Protein AF-A0A0J6Y595-F1 (afdb_monomer_lite)

Structure (mmCIF, N/CA/C/O backbone):
data_AF-A0A0J6Y595-F1
#
_entry.id   AF-A0A0J6Y595-F1
#
loop_
_atom_site.group_PDB
_atom_site.id
_atom_site.type_symbol
_atom_site.label_atom_id
_atom_site.label_alt_id
_atom_site.label_comp_id
_atom_site.label_asym_id
_atom_site.label_entity_id
_atom_site.label_seq_id
_atom_site.pdbx_PDB_ins_code
_atom_site.Cartn_x
_atom_site.Cartn_y
_atom_site.Cartn_z
_atom_site.occupancy
_atom_site.B_iso_or_equiv
_atom_site.auth_seq_id
_atom_site.auth_comp_id
_atom_site.auth_asym_id
_atom_site.auth_atom_id
_atom_site.pdbx_PDB_model_num
ATOM 1 N N . MET A 1 1 ? -7.717 -3.027 -15.921 1.00 58.16 1 MET A N 1
ATOM 2 C CA . MET A 1 1 ? -6.705 -2.082 -15.414 1.00 58.16 1 MET A CA 1
ATOM 3 C C . MET A 1 1 ? -5.361 -2.738 -15.641 1.00 58.16 1 MET A C 1
ATOM 5 O O . MET A 1 1 ? -5.296 -3.960 -15.534 1.00 58.16 1 MET A O 1
ATOM 9 N N . SER A 1 2 ? -4.340 -1.987 -16.041 1.00 68.56 2 SER A N 1
ATOM 10 C CA . SER A 1 2 ? -2.976 -2.521 -15.999 1.00 68.56 2 SER A CA 1
ATOM 11 C C . SER A 1 2 ? -2.588 -2.739 -14.532 1.00 68.56 2 SER A C 1
ATOM 13 O O . SER A 1 2 ? -3.082 -2.040 -13.647 1.00 68.56 2 SER A O 1
ATOM 15 N N . GLY A 1 3 ? -1.721 -3.707 -14.235 1.00 70.31 3 GLY A N 1
ATOM 16 C CA . GLY A 1 3 ? -1.362 -3.990 -12.838 1.00 70.31 3 GLY A CA 1
ATOM 17 C C . GLY A 1 3 ? -0.652 -2.818 -12.142 1.00 70.31 3 GLY A C 1
ATOM 18 O O . GLY A 1 3 ? -0.732 -2.656 -10.927 1.00 70.31 3 GLY A O 1
ATOM 19 N N . ILE A 1 4 ? -0.015 -1.938 -12.920 1.00 81.19 4 ILE A N 1
ATOM 20 C CA . ILE A 1 4 ? 0.592 -0.700 -12.416 1.00 81.19 4 ILE A CA 1
ATOM 21 C C . ILE A 1 4 ? -0.476 0.323 -12.016 1.00 81.19 4 ILE A C 1
ATOM 23 O O . ILE A 1 4 ? -0.344 0.955 -10.972 1.00 81.19 4 ILE A O 1
ATOM 27 N N . GLU A 1 5 ? -1.561 0.461 -12.782 1.00 84.62 5 GLU A N 1
ATOM 28 C CA . GLU A 1 5 ? -2.687 1.321 -12.391 1.00 84.62 5 GLU A CA 1
ATOM 29 C C . GLU A 1 5 ? -3.255 0.914 -11.028 1.00 84.62 5 GLU A C 1
ATOM 31 O O . GLU A 1 5 ? -3.514 1.776 -10.186 1.00 84.62 5 GLU A O 1
ATOM 36 N N . VAL A 1 6 ? -3.393 -0.395 -10.790 1.00 88.00 6 VAL A N 1
ATOM 37 C CA . VAL A 1 6 ? -3.891 -0.934 -9.516 1.00 88.00 6 VAL A CA 1
ATOM 38 C C . VAL A 1 6 ? -2.943 -0.593 -8.366 1.00 88.00 6 VAL A C 1
ATOM 40 O O . VAL A 1 6 ? -3.410 -0.151 -7.318 1.00 88.00 6 VAL A O 1
ATOM 43 N N . ALA A 1 7 ? -1.623 -0.677 -8.565 1.00 89.19 7 ALA A N 1
ATOM 44 C CA . ALA A 1 7 ? -0.647 -0.278 -7.546 1.00 89.19 7 ALA A CA 1
ATOM 45 C C . ALA A 1 7 ? -0.829 1.187 -7.112 1.00 89.19 7 ALA A C 1
ATOM 47 O O . ALA A 1 7 ? -0.837 1.499 -5.919 1.00 89.19 7 ALA A O 1
ATOM 48 N N . GLY A 1 8 ? -1.068 2.081 -8.076 1.00 89.75 8 GLY A N 1
ATOM 49 C CA . GLY A 1 8 ? -1.401 3.475 -7.800 1.00 89.75 8 GLY A CA 1
ATOM 50 C C . GLY A 1 8 ? -2.699 3.636 -6.995 1.00 89.75 8 GLY A C 1
ATOM 51 O O . GLY A 1 8 ? -2.750 4.429 -6.056 1.00 89.75 8 GLY A O 1
ATOM 52 N N . LEU A 1 9 ? -3.744 2.865 -7.307 1.00 90.19 9 LEU A N 1
ATOM 53 C CA . LEU A 1 9 ? -5.005 2.891 -6.553 1.00 90.19 9 LEU A CA 1
ATOM 54 C C . LEU A 1 9 ? -4.832 2.401 -5.109 1.00 90.19 9 LEU A C 1
ATOM 56 O O . LEU A 1 9 ? -5.338 3.039 -4.183 1.00 90.19 9 LEU A O 1
ATOM 60 N N . VAL A 1 10 ? -4.092 1.308 -4.911 1.00 92.12 10 VAL A N 1
ATOM 61 C CA . VAL A 1 10 ? -3.773 0.743 -3.590 1.00 92.12 10 VAL A CA 1
ATOM 62 C C . VAL A 1 10 ? -3.026 1.775 -2.740 1.00 92.12 10 VAL A C 1
ATOM 64 O O . VAL A 1 10 ? -3.459 2.080 -1.626 1.00 92.12 10 VAL A O 1
ATOM 67 N N . LEU A 1 11 ? -1.973 2.392 -3.290 1.00 92.75 11 LEU A N 1
ATOM 68 C CA . LEU A 1 11 ? -1.207 3.452 -2.622 1.00 92.75 11 LEU A CA 1
ATOM 69 C C . LEU A 1 11 ? -2.085 4.646 -2.218 1.00 92.75 11 LEU A C 1
ATOM 71 O O . LEU A 1 11 ? -1.918 5.189 -1.130 1.00 92.75 11 LEU A O 1
ATOM 75 N N . GLY A 1 12 ? -3.037 5.050 -3.061 1.00 90.00 12 GLY A N 1
ATOM 76 C CA . GLY A 1 12 ? -3.952 6.151 -2.745 1.00 90.00 12 GLY A CA 1
ATOM 77 C C . GLY A 1 12 ? -5.018 5.787 -1.706 1.00 90.00 12 GLY A C 1
ATOM 78 O O . GLY A 1 12 ? -5.448 6.636 -0.924 1.00 90.00 12 GLY A O 1
ATOM 79 N N . ALA A 1 13 ? -5.457 4.529 -1.671 1.00 91.50 13 ALA A N 1
ATOM 80 C CA . ALA A 1 13 ? -6.564 4.097 -0.826 1.00 91.50 13 ALA A CA 1
ATOM 81 C C . ALA A 1 13 ? -6.162 3.834 0.634 1.00 91.50 13 ALA A C 1
ATOM 83 O O . ALA A 1 13 ? -6.953 4.132 1.536 1.00 91.50 13 ALA A O 1
ATOM 84 N N . ILE A 1 14 ? -4.962 3.301 0.894 1.00 91.56 14 ILE A N 1
ATOM 85 C CA . ILE A 1 14 ? -4.547 2.951 2.263 1.00 91.56 14 ILE A CA 1
ATOM 86 C C . ILE A 1 14 ? -4.498 4.176 3.203 1.00 91.56 14 ILE A C 1
ATOM 88 O O . ILE A 1 14 ? -5.089 4.092 4.281 1.00 91.56 14 ILE A O 1
ATOM 92 N N . PRO A 1 15 ? -3.917 5.339 2.838 1.00 91.00 15 PRO A N 1
ATOM 93 C CA . PRO A 1 15 ? -3.905 6.522 3.709 1.00 91.00 15 PRO A CA 1
ATOM 94 C C . PRO A 1 15 ? -5.306 7.017 4.108 1.00 91.00 15 PRO A C 1
ATOM 96 O O . PRO A 1 15 ? -5.521 7.493 5.229 1.00 91.00 15 PRO A O 1
ATOM 99 N N . ILE A 1 16 ? -6.287 6.862 3.212 1.00 91.19 16 ILE A N 1
ATOM 100 C CA . ILE A 1 16 ? -7.694 7.185 3.482 1.00 91.19 16 ILE A CA 1
ATOM 101 C C . ILE A 1 16 ? -8.260 6.220 4.530 1.00 91.19 16 ILE A C 1
ATOM 103 O O . ILE A 1 16 ? -8.922 6.650 5.476 1.00 91.19 16 ILE A O 1
ATOM 107 N N . LEU A 1 17 ? -7.978 4.920 4.394 1.00 90.31 17 LEU A N 1
ATOM 108 C CA . LEU A 1 17 ? -8.387 3.903 5.365 1.00 90.31 17 LEU A CA 1
ATOM 109 C C . LEU A 1 17 ? -7.739 4.111 6.737 1.00 90.31 17 LEU A C 1
ATOM 111 O O . LEU A 1 17 ? -8.431 4.007 7.749 1.00 90.31 17 LEU A O 1
ATOM 115 N N . VAL A 1 18 ? -6.449 4.457 6.775 1.00 90.88 18 VAL A N 1
ATOM 116 C CA . VAL A 1 18 ? -5.723 4.829 8.001 1.00 90.88 18 VAL A CA 1
ATOM 117 C C . VAL A 1 18 ? -6.439 5.988 8.694 1.00 90.88 18 VAL A C 1
ATOM 119 O O . VAL A 1 18 ? -6.832 5.862 9.854 1.00 90.88 18 VAL A O 1
ATOM 122 N N . SER A 1 19 ? -6.722 7.068 7.962 1.00 90.19 19 SER A N 1
ATOM 123 C CA . SER A 1 19 ? -7.423 8.244 8.498 1.00 90.19 19 SER A CA 1
ATOM 124 C C . SER A 1 19 ? -8.829 7.905 9.017 1.00 90.19 19 SER A C 1
ATOM 126 O O . SER A 1 19 ? -9.233 8.358 10.092 1.00 90.19 19 SER A O 1
ATOM 128 N N . ALA A 1 20 ? -9.577 7.070 8.289 1.00 88.69 20 ALA A N 1
ATOM 129 C CA . ALA A 1 20 ? -10.904 6.619 8.702 1.00 88.69 20 ALA A CA 1
ATOM 130 C C . ALA A 1 20 ? -10.852 5.766 9.981 1.00 88.69 20 ALA A C 1
ATOM 132 O O . ALA A 1 20 ? -11.662 5.956 10.893 1.00 88.69 20 ALA A O 1
ATOM 133 N N . LEU A 1 21 ? -9.884 4.852 10.079 1.00 89.38 21 LEU A N 1
ATOM 134 C CA . LEU A 1 21 ? -9.706 3.992 11.245 1.00 89.38 21 LEU A CA 1
ATOM 135 C C . LEU A 1 21 ? -9.244 4.786 12.476 1.00 89.38 21 LEU A C 1
ATOM 137 O O . LEU A 1 21 ? -9.723 4.535 13.582 1.00 89.38 21 LEU A O 1
ATOM 141 N N . GLU A 1 22 ? -8.380 5.788 12.307 1.00 90.19 22 GLU A N 1
ATOM 142 C CA . GLU A 1 22 ? -8.010 6.712 13.385 1.00 90.19 22 GLU A CA 1
ATOM 143 C C . GLU A 1 22 ? -9.218 7.476 13.932 1.00 90.19 22 GLU A C 1
ATOM 145 O O . GLU A 1 22 ? -9.401 7.563 15.152 1.00 90.19 22 GLU A O 1
ATOM 150 N N . ALA A 1 23 ? -10.058 8.013 13.042 1.00 87.62 23 ALA A N 1
ATOM 151 C CA . ALA A 1 23 ? -11.295 8.684 13.425 1.00 87.62 23 ALA A CA 1
ATOM 152 C C . ALA A 1 23 ? -12.240 7.725 14.166 1.00 87.62 23 ALA A C 1
ATOM 154 O O . ALA A 1 23 ? -12.804 8.083 15.204 1.00 87.62 23 ALA A O 1
ATOM 155 N N . PHE A 1 24 ? -12.345 6.478 13.700 1.00 85.00 24 PHE A N 1
ATOM 156 C CA . PHE A 1 24 ? -13.137 5.441 14.355 1.00 85.00 24 PHE A CA 1
ATOM 157 C C . PHE A 1 24 ? -12.622 5.109 15.763 1.00 85.00 24 PHE A C 1
ATOM 159 O O . PHE A 1 24 ? -13.407 5.064 16.708 1.00 85.00 24 PHE A O 1
ATOM 166 N N . ILE A 1 25 ? -11.307 4.951 15.951 1.00 86.19 25 ILE A N 1
ATOM 167 C CA . ILE A 1 25 ? -10.691 4.702 17.268 1.00 86.19 25 ILE A CA 1
ATOM 168 C C . ILE A 1 25 ? -10.959 5.861 18.235 1.00 86.19 25 ILE A C 1
ATOM 170 O O . ILE A 1 25 ? -11.262 5.630 19.412 1.00 86.19 25 ILE A O 1
ATOM 174 N N . LYS A 1 26 ? -10.858 7.106 17.751 1.00 85.38 26 LYS A N 1
ATOM 175 C CA . LYS A 1 26 ? -11.191 8.308 18.532 1.00 85.38 26 LYS A CA 1
ATOM 176 C C . LYS A 1 26 ? -12.666 8.285 18.948 1.00 85.38 26 LYS A C 1
ATOM 178 O O . LYS A 1 26 ? -12.954 8.475 20.127 1.00 85.38 26 LYS A O 1
ATOM 183 N N . GLY A 1 27 ? -13.579 7.948 18.037 1.00 82.69 27 GLY A N 1
ATOM 184 C CA . GLY A 1 27 ? -15.008 7.803 18.331 1.00 82.69 27 GLY A CA 1
ATOM 185 C C . GLY A 1 27 ? -15.318 6.684 19.331 1.00 82.69 27 GLY A C 1
ATOM 186 O O . GLY A 1 27 ? -16.017 6.906 20.310 1.00 82.69 27 GLY A O 1
ATOM 187 N N . VAL A 1 28 ? -14.731 5.496 19.162 1.00 79.62 28 VAL A N 1
ATOM 188 C CA . VAL A 1 28 ? -14.896 4.351 20.081 1.00 79.62 28 VAL A CA 1
ATOM 189 C C . VAL A 1 28 ? -14.455 4.689 21.505 1.00 79.62 28 VAL A C 1
ATOM 191 O O . VAL A 1 28 ? -15.012 4.157 22.466 1.00 79.62 28 VAL A O 1
ATOM 194 N N . SER A 1 29 ? -13.494 5.603 21.665 1.00 66.94 29 SER A N 1
ATOM 195 C CA . SER A 1 29 ? -13.001 5.992 22.984 1.00 66.94 29 SER A CA 1
ATOM 196 C C . SER A 1 29 ? -14.032 6.696 23.875 1.00 66.94 29 SER A C 1
ATOM 198 O O . SER A 1 29 ? -13.847 6.730 25.091 1.00 66.94 29 SER A O 1
ATOM 200 N N . THR A 1 30 ? -15.139 7.181 23.304 1.00 75.38 30 THR A N 1
ATOM 201 C CA . THR A 1 30 ? -16.252 7.782 24.055 1.00 75.38 30 THR A CA 1
ATOM 202 C C . THR A 1 30 ? -17.292 6.749 24.508 1.00 75.38 30 THR A C 1
ATOM 204 O O . THR A 1 30 ? -18.072 7.017 25.421 1.00 75.38 30 THR A O 1
ATOM 207 N N . ILE A 1 31 ? -17.288 5.534 23.939 1.00 79.00 31 ILE A N 1
ATOM 208 C CA . ILE A 1 31 ? -18.288 4.491 24.206 1.00 79.00 31 ILE A CA 1
ATOM 209 C C . ILE A 1 31 ? -17.665 3.367 25.040 1.00 79.00 31 ILE A C 1
ATOM 211 O O . ILE A 1 31 ? -16.990 2.469 24.533 1.00 79.00 31 ILE A O 1
ATOM 215 N N . LYS A 1 32 ? -17.965 3.353 26.345 1.00 72.62 32 LYS A N 1
ATOM 216 C CA . LYS A 1 32 ? -17.384 2.425 27.341 1.00 72.62 32 LYS A CA 1
ATOM 217 C C . LYS A 1 32 ? -17.479 0.937 26.956 1.00 72.62 32 LYS A C 1
ATOM 219 O O . LYS A 1 32 ? -16.563 0.177 27.246 1.00 72.62 32 LYS A O 1
ATOM 224 N N . LYS A 1 33 ? -18.548 0.520 26.262 1.00 73.19 33 LYS A N 1
ATOM 225 C CA . LYS A 1 33 ? -18.745 -0.869 25.789 1.00 73.19 33 LYS A CA 1
ATOM 226 C C . LYS A 1 33 ? -17.802 -1.272 24.646 1.00 73.19 33 LYS A C 1
ATOM 228 O O . LYS A 1 33 ? -17.495 -2.452 24.505 1.00 73.19 33 LYS A O 1
ATOM 233 N N . LEU A 1 34 ? -17.349 -0.312 23.840 1.00 73.62 34 LEU A N 1
ATOM 234 C CA . LEU A 1 34 ? -16.485 -0.552 22.680 1.00 73.62 34 LEU A CA 1
ATOM 235 C C . LEU A 1 34 ? -14.994 -0.401 23.012 1.00 73.62 34 LEU A C 1
ATOM 237 O O . LEU A 1 34 ? -14.152 -0.889 22.263 1.00 73.62 34 LEU A O 1
ATOM 241 N N . MET A 1 35 ? -14.664 0.179 24.170 1.00 76.62 35 MET A N 1
ATOM 242 C CA . MET A 1 35 ? -13.289 0.318 24.668 1.00 76.62 35 MET A CA 1
ATOM 243 C C . MET A 1 35 ? -12.513 -1.001 24.717 1.00 76.62 35 MET A C 1
ATOM 245 O O . MET A 1 35 ? -11.296 -0.984 24.551 1.00 76.62 35 MET A O 1
ATOM 249 N N . ARG A 1 36 ? -13.206 -2.136 24.887 1.00 81.50 36 ARG A N 1
ATOM 250 C CA . ARG A 1 36 ? -12.586 -3.468 24.867 1.00 81.50 36 ARG A CA 1
ATOM 251 C C . ARG A 1 36 ? -11.907 -3.816 23.539 1.00 81.50 36 ARG A C 1
ATOM 253 O O . ARG A 1 36 ? -11.005 -4.628 23.563 1.00 81.50 36 ARG A O 1
ATOM 260 N N . TYR A 1 37 ? -12.324 -3.197 22.430 1.00 82.62 37 TYR A N 1
ATOM 261 C CA . TYR A 1 37 ? -11.766 -3.417 21.087 1.00 82.62 37 TYR A CA 1
ATOM 262 C C . TYR A 1 37 ? -10.704 -2.381 20.694 1.00 82.62 37 TYR A C 1
ATOM 264 O O . TYR A 1 37 ? -10.173 -2.396 19.584 1.00 82.62 37 TYR A O 1
ATOM 272 N N . LYS A 1 38 ? -10.424 -1.407 21.570 1.00 85.06 38 LYS A N 1
ATOM 273 C CA . LYS A 1 38 ? -9.525 -0.288 21.262 1.00 85.06 38 LYS A CA 1
ATOM 274 C C . LYS A 1 38 ? -8.108 -0.771 20.957 1.00 85.06 38 LYS A C 1
ATOM 276 O O . LYS A 1 38 ? -7.430 -0.166 20.129 1.00 85.06 38 LYS A O 1
ATOM 281 N N . THR A 1 39 ? -7.657 -1.824 21.631 1.00 88.94 39 THR A N 1
ATOM 282 C CA . THR A 1 39 ? -6.320 -2.394 21.437 1.00 88.94 39 THR A CA 1
ATOM 283 C C . THR A 1 39 ? -6.210 -3.053 20.067 1.00 88.94 39 THR A C 1
ATOM 285 O O . THR A 1 39 ? -5.271 -2.779 19.329 1.00 88.94 39 THR A O 1
ATOM 288 N N . GLU A 1 40 ? -7.205 -3.842 19.684 1.00 89.81 40 GLU A N 1
ATOM 289 C CA . GLU A 1 40 ? -7.290 -4.553 18.412 1.00 89.81 40 GLU A CA 1
ATOM 290 C C . GLU A 1 40 ? -7.369 -3.568 17.246 1.00 89.81 40 GLU A C 1
ATOM 292 O O . GLU A 1 40 ? -6.641 -3.716 16.269 1.00 89.81 40 GLU A O 1
ATOM 297 N N . LEU A 1 41 ? -8.167 -2.504 17.373 1.00 89.00 41 LEU A N 1
ATOM 298 C CA . LEU A 1 41 ? -8.240 -1.449 16.359 1.00 89.00 41 LEU A CA 1
ATOM 299 C C . LEU A 1 41 ? -6.909 -0.701 16.213 1.00 89.00 41 LEU A C 1
ATOM 301 O O . LEU A 1 41 ? -6.492 -0.399 15.099 1.00 89.00 41 LEU A O 1
ATOM 305 N N . LYS A 1 42 ? -6.206 -0.432 17.320 1.00 91.38 42 LYS A N 1
ATOM 306 C CA . LYS A 1 42 ? -4.852 0.144 17.274 1.00 91.38 42 LYS A CA 1
ATOM 307 C C . LYS A 1 42 ? -3.834 -0.813 16.655 1.00 91.38 42 LYS A C 1
ATOM 309 O O . LYS A 1 42 ? -2.914 -0.358 15.983 1.00 91.38 42 LYS A O 1
ATOM 314 N N . ASN A 1 43 ? -3.963 -2.117 16.889 1.00 93.44 43 ASN A N 1
ATOM 315 C CA . ASN A 1 43 ? -3.117 -3.125 16.249 1.00 93.44 43 ASN A CA 1
ATOM 316 C C . ASN A 1 43 ? -3.359 -3.144 14.741 1.00 93.44 43 ASN A C 1
ATOM 318 O O . ASN A 1 43 ? -2.398 -3.102 13.981 1.00 93.44 43 ASN A O 1
ATOM 322 N N . LEU A 1 44 ? -4.626 -3.116 14.325 1.00 91.12 44 LEU A N 1
ATOM 323 C CA . LEU A 1 44 ? -5.018 -3.042 12.922 1.00 91.12 44 LEU A CA 1
ATOM 324 C C . LEU A 1 44 ? -4.494 -1.770 12.249 1.00 91.12 44 LEU A C 1
ATOM 326 O O . LEU A 1 44 ? -3.938 -1.847 11.161 1.00 91.12 44 LEU A O 1
ATOM 330 N N . LEU A 1 45 ? -4.611 -0.618 12.915 1.00 92.94 45 LEU A N 1
ATOM 331 C CA . LEU A 1 45 ? -4.070 0.649 12.422 1.00 92.94 45 LEU A CA 1
ATOM 332 C C . LEU A 1 45 ? -2.558 0.565 12.199 1.00 92.94 45 LEU A C 1
ATOM 334 O O . LEU A 1 45 ? -2.076 0.954 11.142 1.00 92.94 45 LEU A O 1
ATOM 338 N N . ARG A 1 46 ? -1.815 0.029 13.176 1.00 96.69 46 ARG A N 1
ATOM 339 C CA . ARG A 1 46 ? -0.362 -0.147 13.053 1.00 96.69 46 ARG A CA 1
ATOM 340 C C . ARG A 1 46 ? -0.000 -1.082 11.905 1.00 96.69 46 ARG A C 1
ATOM 342 O O . ARG A 1 46 ? 0.865 -0.732 11.118 1.00 96.69 46 ARG A O 1
ATOM 349 N N . ALA A 1 47 ? -0.685 -2.219 11.790 1.00 94.12 47 ALA A N 1
ATOM 350 C CA . ALA A 1 47 ? -0.461 -3.163 10.700 1.00 94.12 47 ALA A CA 1
ATOM 351 C C . ALA A 1 47 ? -0.709 -2.514 9.330 1.00 94.12 47 ALA A C 1
ATOM 353 O O . ALA A 1 47 ? 0.111 -2.659 8.434 1.00 94.12 47 ALA A O 1
ATOM 354 N N . LEU A 1 48 ? -1.789 -1.740 9.190 1.00 93.25 48 LEU A N 1
ATOM 355 C CA . LEU A 1 48 ? -2.126 -1.066 7.938 1.00 93.25 48 LEU A CA 1
ATOM 356 C C . LEU A 1 48 ? -1.102 0.016 7.549 1.00 93.25 48 LEU A C 1
ATOM 358 O O . LEU A 1 48 ? -0.767 0.138 6.375 1.00 93.25 48 LEU A O 1
ATOM 362 N N . ILE A 1 49 ? -0.589 0.777 8.523 1.00 95.88 49 ILE A N 1
ATOM 363 C CA . ILE A 1 49 ? 0.490 1.754 8.296 1.00 95.88 49 ILE A CA 1
ATOM 364 C C . ILE A 1 49 ? 1.774 1.037 7.861 1.00 95.88 49 ILE A C 1
ATOM 366 O O . ILE A 1 49 ? 2.387 1.430 6.876 1.00 95.88 49 ILE A O 1
ATOM 370 N N . THR A 1 50 ? 2.154 -0.041 8.551 1.00 96.75 50 THR A N 1
ATOM 371 C CA . THR A 1 50 ? 3.340 -0.829 8.187 1.00 96.75 50 THR A CA 1
ATOM 372 C C . THR A 1 50 ? 3.224 -1.414 6.782 1.00 96.75 50 THR A C 1
ATOM 374 O O . THR A 1 50 ? 4.178 -1.328 6.015 1.00 96.75 50 THR A O 1
ATOM 377 N N . GLU A 1 51 ? 2.061 -1.956 6.420 1.00 94.25 51 GLU A N 1
ATOM 378 C CA . GLU A 1 51 ? 1.829 -2.506 5.083 1.00 94.25 51 GLU A CA 1
ATOM 379 C C . GLU A 1 51 ? 1.924 -1.423 4.000 1.00 94.25 51 GLU A C 1
ATOM 381 O O . GLU A 1 51 ? 2.529 -1.638 2.952 1.00 94.25 51 GLU A O 1
ATOM 386 N N . TYR A 1 52 ? 1.392 -0.226 4.274 1.00 95.00 52 TYR A N 1
ATOM 387 C CA . TYR A 1 52 ? 1.543 0.923 3.384 1.00 95.00 52 T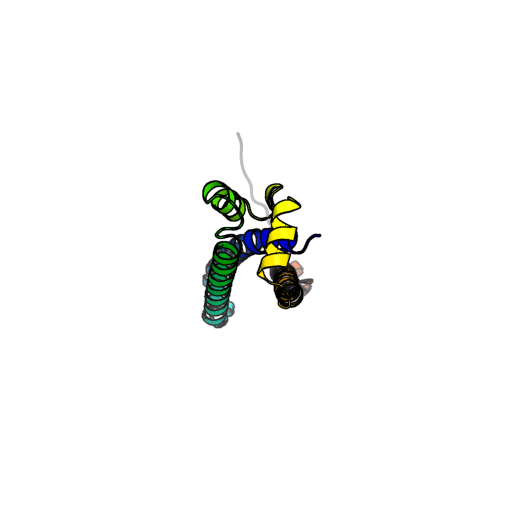YR A CA 1
ATOM 388 C C . TYR A 1 52 ? 3.008 1.304 3.171 1.00 95.00 52 TYR A C 1
ATOM 390 O O . TYR A 1 52 ? 3.421 1.495 2.028 1.00 95.00 52 TYR A O 1
ATOM 398 N N . ASP A 1 53 ? 3.797 1.392 4.244 1.00 96.44 53 ASP A N 1
ATOM 399 C CA . ASP A 1 53 ? 5.212 1.759 4.156 1.00 96.44 53 ASP A CA 1
ATOM 400 C C . ASP A 1 53 ? 6.009 0.712 3.366 1.00 96.44 53 ASP A C 1
ATOM 402 O O . ASP A 1 53 ? 6.789 1.065 2.480 1.00 96.44 53 ASP A O 1
ATOM 406 N N . ILE A 1 54 ? 5.771 -0.579 3.626 1.00 96.50 54 ILE A N 1
ATOM 407 C CA . ILE A 1 54 ? 6.392 -1.686 2.883 1.00 96.50 54 ILE A CA 1
ATOM 408 C C . ILE A 1 54 ? 6.041 -1.587 1.398 1.00 96.50 54 ILE A C 1
ATOM 410 O O . ILE A 1 54 ? 6.928 -1.639 0.542 1.00 96.50 54 ILE A O 1
ATOM 414 N N . PHE A 1 55 ? 4.760 -1.407 1.081 1.00 95.25 55 PHE A N 1
ATOM 415 C CA . PHE A 1 55 ? 4.304 -1.360 -0.299 1.00 95.25 55 PHE A CA 1
ATOM 416 C C . PHE A 1 55 ? 4.817 -0.127 -1.049 1.00 95.25 55 PHE A C 1
ATOM 418 O O . PHE A 1 55 ? 5.264 -0.232 -2.194 1.00 95.25 55 PHE A O 1
ATOM 425 N N . ARG A 1 56 ? 4.818 1.039 -0.396 1.00 95.00 56 ARG A N 1
ATOM 426 C CA . ARG A 1 56 ? 5.366 2.281 -0.948 1.00 95.00 56 ARG A CA 1
ATOM 427 C C . ARG A 1 56 ? 6.858 2.150 -1.236 1.00 95.00 56 ARG A C 1
ATOM 429 O O . ARG A 1 56 ? 7.283 2.518 -2.328 1.00 95.00 56 ARG A O 1
ATOM 436 N N . ASN A 1 57 ? 7.628 1.594 -0.302 1.00 95.56 57 ASN A N 1
ATOM 437 C CA . ASN A 1 57 ? 9.064 1.371 -0.483 1.00 95.56 57 ASN A CA 1
ATOM 438 C C . ASN A 1 57 ? 9.336 0.370 -1.614 1.00 95.56 57 ASN A C 1
ATOM 440 O O . ASN A 1 57 ? 10.201 0.616 -2.448 1.00 95.56 57 ASN A O 1
ATOM 444 N N . SER A 1 58 ? 8.550 -0.709 -1.699 1.00 94.44 58 SER A N 1
ATOM 445 C CA . SER A 1 58 ? 8.631 -1.666 -2.808 1.00 94.44 58 SER A CA 1
ATOM 446 C C . SER A 1 58 ? 8.373 -0.991 -4.158 1.00 94.44 58 SER A C 1
ATOM 448 O O . SER A 1 58 ? 9.111 -1.221 -5.115 1.00 94.44 58 SER A O 1
ATOM 450 N N . CYS A 1 59 ? 7.359 -0.126 -4.243 1.00 92.56 59 CYS A N 1
ATOM 451 C CA . CYS A 1 59 ? 7.080 0.643 -5.453 1.00 92.56 59 CYS A CA 1
ATOM 452 C C . CYS A 1 59 ? 8.243 1.586 -5.811 1.00 92.56 59 CYS A C 1
ATOM 454 O O . CYS A 1 59 ? 8.623 1.668 -6.977 1.00 92.56 59 CYS A O 1
ATOM 456 N N . GLU A 1 60 ? 8.820 2.281 -4.828 1.00 92.94 60 GLU A N 1
ATOM 457 C CA . GLU A 1 60 ? 9.963 3.182 -5.022 1.00 92.94 60 GLU A CA 1
ATOM 458 C C . GLU A 1 60 ? 11.195 2.433 -5.560 1.00 92.94 60 GLU A C 1
ATOM 460 O O . GLU A 1 60 ? 11.740 2.827 -6.592 1.00 92.94 60 GLU A O 1
ATOM 465 N N . GLU A 1 61 ? 11.554 1.298 -4.954 1.00 93.44 61 GLU A N 1
ATOM 466 C CA . GLU A 1 61 ? 12.675 0.440 -5.372 1.00 93.44 61 GLU A CA 1
ATOM 467 C C . GLU A 1 61 ? 12.475 -0.147 -6.782 1.00 93.44 61 GLU A C 1
ATOM 469 O O . GLU A 1 61 ? 13.398 -0.208 -7.602 1.00 93.44 61 GLU A O 1
ATOM 474 N N . LEU A 1 62 ? 11.249 -0.562 -7.112 1.00 91.69 62 LEU A N 1
ATOM 475 C CA . LEU A 1 62 ? 10.941 -1.106 -8.434 1.00 91.69 62 LEU A CA 1
ATOM 476 C C . LEU A 1 62 ? 10.997 -0.049 -9.534 1.00 91.69 62 LEU A C 1
ATOM 478 O O . LEU A 1 62 ? 11.392 -0.365 -10.659 1.00 91.69 62 LEU A O 1
ATOM 482 N N . LEU A 1 63 ? 10.610 1.187 -9.222 1.00 90.06 63 LEU A N 1
ATOM 483 C CA . LEU A 1 63 ? 10.640 2.308 -10.158 1.00 90.06 63 LEU A CA 1
ATOM 484 C C . LEU A 1 63 ? 12.038 2.927 -10.288 1.00 90.06 63 LEU A C 1
ATOM 486 O O . LEU A 1 63 ? 12.331 3.552 -11.315 1.00 90.06 63 LEU A O 1
ATOM 490 N N . GLU A 1 64 ? 12.910 2.741 -9.296 1.00 91.50 64 GLU A N 1
ATOM 491 C CA . GLU A 1 64 ? 14.275 3.260 -9.302 1.00 91.50 64 GLU A CA 1
ATOM 492 C C . GLU A 1 64 ? 15.059 2.774 -10.529 1.00 91.50 64 GLU A C 1
ATOM 494 O O . GLU A 1 64 ? 15.149 1.583 -10.827 1.00 91.50 64 GLU A O 1
ATOM 499 N N . GLY A 1 65 ? 15.619 3.711 -11.295 1.00 86.94 65 GLY A N 1
ATOM 500 C CA . GLY A 1 65 ? 16.335 3.419 -12.540 1.00 86.94 65 GLY A CA 1
ATOM 501 C C . GLY A 1 65 ? 15.438 3.094 -13.744 1.00 86.94 65 GLY A C 1
ATOM 502 O O . GLY A 1 65 ? 15.950 2.977 -14.856 1.00 86.94 65 GLY A O 1
ATOM 503 N N . LEU A 1 66 ? 14.112 2.992 -13.577 1.00 87.62 66 LEU A N 1
ATOM 504 C CA . LEU A 1 66 ? 13.169 2.868 -14.701 1.00 87.62 66 LEU A CA 1
ATOM 505 C C . LEU A 1 66 ? 12.722 4.236 -15.240 1.00 87.62 66 LEU A C 1
ATOM 507 O O . LEU A 1 66 ? 12.454 4.372 -16.444 1.00 87.62 66 LEU A O 1
ATOM 511 N N . ALA A 1 67 ? 12.678 5.246 -14.369 1.00 86.00 67 ALA A N 1
ATOM 512 C CA . ALA A 1 67 ? 12.324 6.627 -14.678 1.00 86.00 67 ALA A CA 1
ATOM 513 C C . ALA A 1 67 ? 13.217 7.625 -13.904 1.00 86.00 67 ALA A C 1
ATOM 515 O O . ALA A 1 67 ? 13.829 7.249 -12.904 1.00 86.00 67 ALA A O 1
ATOM 516 N N . PRO A 1 68 ? 13.305 8.899 -14.335 1.00 89.38 68 PRO A N 1
ATOM 517 C CA . PRO A 1 68 ? 13.994 9.939 -13.571 1.00 89.38 68 PRO A CA 1
ATOM 518 C C . PRO A 1 68 ? 13.390 10.120 -12.172 1.00 89.38 68 PRO A C 1
ATOM 520 O O . PRO A 1 68 ? 12.177 10.000 -12.007 1.00 89.38 68 PRO A O 1
ATOM 523 N N . ALA A 1 69 ? 14.204 10.501 -11.183 1.00 88.19 69 ALA A N 1
ATOM 524 C CA . ALA A 1 69 ? 13.756 10.679 -9.796 1.00 88.19 69 ALA A CA 1
ATOM 525 C C . ALA A 1 69 ? 12.557 11.639 -9.654 1.00 88.19 69 ALA A C 1
ATOM 527 O O . ALA A 1 69 ? 11.630 11.367 -8.896 1.00 88.19 69 ALA A O 1
ATOM 528 N N . SER A 1 70 ? 12.515 12.720 -10.442 1.00 88.56 70 SER A N 1
ATOM 529 C CA . SER A 1 70 ? 11.376 13.650 -10.479 1.00 88.56 70 SER A CA 1
ATOM 530 C C . SER A 1 70 ? 10.069 12.976 -10.904 1.00 88.56 70 SER A C 1
ATOM 532 O O . SER A 1 70 ? 8.997 13.312 -10.403 1.00 88.56 70 SER A O 1
ATOM 534 N N . ARG A 1 71 ? 10.152 11.991 -11.803 1.00 86.19 71 ARG A N 1
ATOM 535 C CA . ARG A 1 71 ? 9.000 11.237 -12.287 1.00 86.19 71 ARG A CA 1
ATOM 536 C C . ARG A 1 71 ? 8.531 10.195 -11.278 1.00 86.19 71 ARG A C 1
ATOM 538 O O . ARG A 1 71 ? 7.329 10.040 -11.090 1.00 86.19 71 ARG A O 1
ATOM 545 N N . ILE A 1 72 ? 9.466 9.520 -10.614 1.00 88.00 72 ILE A N 1
ATOM 546 C CA . ILE A 1 72 ? 9.157 8.595 -9.514 1.00 88.00 72 ILE A CA 1
ATOM 547 C C . ILE A 1 72 ? 8.455 9.358 -8.388 1.00 88.00 72 ILE A C 1
ATOM 549 O O . ILE A 1 72 ? 7.387 8.950 -7.938 1.00 88.00 72 ILE A O 1
ATOM 553 N N . ALA A 1 73 ? 8.983 10.525 -8.011 1.00 87.62 73 ALA A N 1
ATOM 554 C CA . ALA A 1 73 ? 8.348 11.395 -7.029 1.00 87.62 73 ALA A CA 1
ATOM 555 C C . ALA A 1 73 ? 6.917 11.779 -7.443 1.00 87.62 73 ALA A C 1
ATOM 557 O O . ALA A 1 73 ? 6.015 11.712 -6.615 1.00 87.62 73 ALA A O 1
ATOM 558 N N . GLN A 1 74 ? 6.679 12.108 -8.718 1.00 87.12 74 GLN A N 1
ATOM 559 C CA . GLN A 1 74 ? 5.336 12.409 -9.225 1.00 87.12 74 GLN A CA 1
ATOM 560 C C . GLN A 1 74 ? 4.370 11.217 -9.098 1.00 87.12 74 GLN A C 1
ATOM 562 O O . GLN A 1 74 ? 3.224 11.409 -8.692 1.00 87.12 74 GLN A O 1
ATOM 567 N N . LEU A 1 75 ? 4.819 9.998 -9.415 1.00 85.94 75 LEU A N 1
ATOM 568 C CA . LEU A 1 75 ? 4.015 8.776 -9.274 1.00 85.94 75 LEU A CA 1
ATOM 569 C C . LEU A 1 75 ? 3.620 8.532 -7.814 1.00 85.94 75 LEU A C 1
ATOM 571 O O . LEU A 1 75 ? 2.451 8.288 -7.525 1.00 85.94 75 LEU A O 1
ATOM 575 N N . LEU A 1 76 ? 4.580 8.652 -6.896 1.00 88.19 76 LEU A N 1
ATOM 576 C CA . LEU A 1 76 ? 4.356 8.432 -5.466 1.00 88.19 76 LEU A CA 1
ATOM 577 C C . LEU A 1 76 ? 3.545 9.563 -4.807 1.00 88.19 76 LEU A C 1
ATOM 579 O O . LEU A 1 76 ? 2.849 9.312 -3.827 1.00 88.19 76 LEU A O 1
ATOM 583 N N . GLN A 1 77 ? 3.617 10.796 -5.324 1.00 87.56 77 GLN A N 1
ATOM 584 C CA . GLN A 1 77 ? 2.820 11.938 -4.847 1.00 87.56 77 GLN A CA 1
ATOM 585 C C . GLN A 1 77 ? 1.381 11.926 -5.371 1.00 87.56 77 GLN A C 1
ATOM 587 O O . GLN A 1 77 ? 0.480 12.400 -4.681 1.00 87.56 77 GLN A O 1
ATOM 592 N N . CYS A 1 78 ? 1.151 11.387 -6.573 1.00 83.81 78 CYS A N 1
ATOM 593 C CA . CYS A 1 78 ? -0.179 11.245 -7.164 1.00 83.81 78 CYS A CA 1
ATOM 594 C C . CYS A 1 78 ? -0.468 9.774 -7.526 1.00 83.81 78 CYS A C 1
ATOM 596 O O . CYS A 1 78 ? -0.448 9.403 -8.709 1.00 83.81 78 CYS A O 1
ATOM 598 N N . PRO A 1 79 ? -0.730 8.917 -6.520 1.00 84.06 79 PRO A N 1
ATOM 599 C CA . PRO A 1 79 ? -1.066 7.520 -6.752 1.00 84.06 79 PRO A CA 1
ATOM 600 C C . PRO A 1 79 ? -2.334 7.361 -7.601 1.00 84.06 79 PRO A C 1
ATOM 602 O O . PRO A 1 79 ? -3.342 8.021 -7.356 1.00 84.06 79 PRO A O 1
ATOM 605 N N . GLY A 1 80 ? -2.279 6.503 -8.624 1.00 77.06 80 GLY A N 1
ATOM 606 C CA . GLY A 1 80 ? -3.419 6.207 -9.504 1.00 77.06 80 GLY A CA 1
ATOM 607 C C . GLY A 1 80 ? -3.747 7.301 -10.531 1.00 77.06 80 GLY A C 1
ATOM 608 O O . GLY A 1 80 ? -4.724 7.173 -11.267 1.00 77.06 80 GLY A O 1
ATOM 609 N N . GLY A 1 81 ? -2.948 8.373 -10.602 1.00 81.25 81 GLY A N 1
ATOM 610 C CA . GLY A 1 81 ? -3.067 9.406 -11.634 1.00 81.25 81 GLY A CA 1
ATOM 611 C C . GLY A 1 81 ? -2.619 8.935 -13.025 1.00 81.25 81 GLY A C 1
ATOM 612 O O . GLY A 1 81 ? -2.084 7.841 -13.187 1.00 81.25 81 GLY A O 1
ATOM 613 N N . GLU A 1 82 ? -2.771 9.792 -14.040 1.00 79.81 82 GLU A N 1
ATOM 614 C CA . GLU A 1 82 ? -2.432 9.478 -15.445 1.00 79.81 82 GLU A CA 1
ATOM 615 C C . GLU A 1 82 ? -0.994 8.973 -15.640 1.00 79.81 82 GLU A C 1
ATOM 617 O O . GLU A 1 82 ? -0.735 8.146 -16.509 1.00 79.81 82 GLU A O 1
ATOM 622 N N . ALA A 1 83 ? -0.063 9.403 -14.783 1.00 76.12 83 ALA A N 1
ATOM 623 C CA . ALA A 1 83 ? 1.323 8.952 -14.817 1.00 76.12 83 ALA A CA 1
ATOM 624 C C . ALA A 1 83 ? 1.481 7.428 -14.641 1.00 76.12 83 ALA A C 1
ATOM 626 O O . ALA A 1 83 ? 2.417 6.848 -15.190 1.00 76.12 83 ALA A O 1
ATOM 627 N N . TRP A 1 84 ? 0.560 6.782 -13.917 1.00 82.06 84 TRP A N 1
ATOM 628 C CA . TRP A 1 84 ? 0.537 5.332 -13.698 1.00 82.06 84 TRP A CA 1
ATOM 629 C C . TRP A 1 84 ? 0.025 4.549 -14.916 1.00 82.06 84 TRP A C 1
ATOM 631 O O . TRP A 1 84 ? 0.224 3.339 -14.989 1.00 82.06 84 TRP A O 1
ATOM 641 N N . LYS A 1 85 ? -0.595 5.225 -15.891 1.00 78.81 85 LYS A N 1
ATOM 642 C CA . LYS A 1 85 ? -1.155 4.610 -17.106 1.00 78.81 85 LYS A CA 1
ATOM 643 C C . LYS A 1 85 ? -0.159 4.533 -18.261 1.00 78.81 85 LYS A C 1
ATOM 645 O O . LYS A 1 85 ? -0.494 4.061 -19.344 1.00 78.81 85 LYS A O 1
ATOM 650 N N . GLU A 1 86 ? 1.059 5.039 -18.075 1.00 75.56 86 GLU A N 1
ATOM 651 C CA . GLU A 1 86 ? 2.014 5.196 -19.166 1.00 75.56 86 GLU A CA 1
ATOM 652 C C . GLU A 1 86 ? 2.665 3.861 -19.590 1.00 75.56 86 GLU A C 1
ATOM 654 O O . GLU A 1 86 ? 3.444 3.276 -18.827 1.00 75.56 86 GLU A O 1
ATOM 659 N N . PRO A 1 87 ? 2.463 3.414 -20.850 1.00 72.75 87 PRO A N 1
ATOM 660 C CA . PRO A 1 87 ? 2.974 2.128 -21.342 1.00 72.75 87 PRO A CA 1
ATOM 661 C C . PRO A 1 87 ? 4.495 1.890 -21.218 1.00 72.75 87 PRO A C 1
ATOM 663 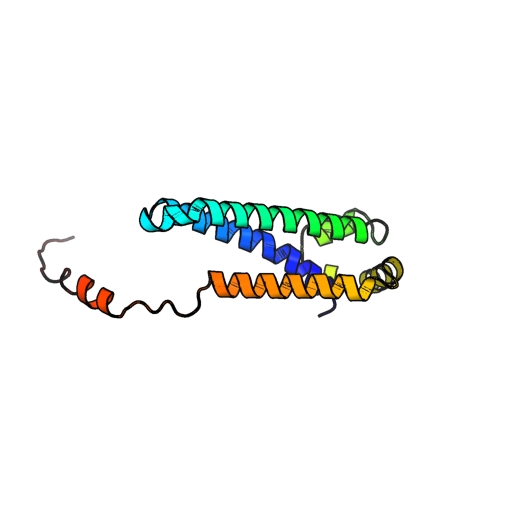O O . PRO A 1 87 ? 4.904 0.734 -21.064 1.00 72.75 87 PRO A O 1
ATOM 666 N N . PRO A 1 88 ? 5.379 2.911 -21.299 1.00 81.19 88 PRO A N 1
ATOM 667 C CA . PRO A 1 88 ? 6.821 2.703 -21.162 1.00 81.19 88 PRO A CA 1
ATOM 668 C C . PRO A 1 88 ? 7.257 2.171 -19.793 1.00 81.19 88 PRO A C 1
ATOM 670 O O . PRO A 1 88 ? 8.234 1.425 -19.726 1.00 81.19 88 PRO A O 1
ATOM 673 N N . ILE A 1 89 ? 6.565 2.542 -18.712 1.00 79.44 89 ILE A N 1
ATOM 674 C CA . ILE A 1 89 ? 6.915 2.109 -17.350 1.00 79.44 89 ILE A CA 1
ATOM 675 C C . ILE A 1 89 ? 6.523 0.645 -17.157 1.00 79.44 89 ILE A C 1
ATOM 677 O O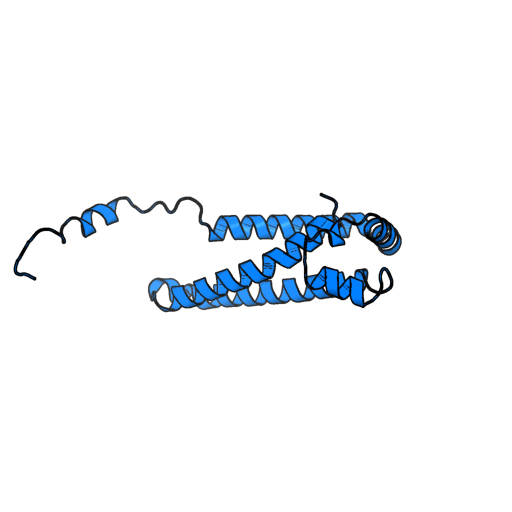 . ILE A 1 89 ? 7.306 -0.135 -16.622 1.00 79.44 89 ILE A O 1
ATOM 681 N N . GLU A 1 90 ? 5.366 0.246 -17.682 1.00 83.81 90 GLU A N 1
ATOM 682 C CA . GLU A 1 90 ? 4.881 -1.132 -17.606 1.00 83.81 90 GLU A CA 1
ATOM 683 C C . GLU A 1 90 ? 5.803 -2.133 -18.291 1.00 83.81 90 GLU A C 1
ATOM 685 O O . GLU A 1 90 ? 6.155 -3.156 -17.701 1.00 83.81 90 GLU A O 1
ATOM 690 N N . ARG A 1 91 ? 6.268 -1.814 -19.502 1.00 87.38 91 ARG A N 1
ATOM 691 C CA . ARG A 1 91 ? 7.217 -2.673 -20.224 1.00 87.38 91 ARG A CA 1
ATOM 692 C C . ARG A 1 91 ? 8.530 -2.822 -19.460 1.00 87.38 91 ARG A C 1
ATOM 694 O O . ARG A 1 91 ? 8.984 -3.938 -19.241 1.00 87.38 91 ARG A O 1
ATOM 701 N N . LYS A 1 92 ? 9.089 -1.707 -18.987 1.00 88.56 92 LYS A N 1
ATOM 702 C CA . LYS A 1 92 ? 10.324 -1.696 -18.192 1.00 88.56 92 LYS A CA 1
ATOM 703 C C . LYS A 1 92 ? 10.186 -2.471 -16.880 1.00 88.56 92 LYS A C 1
ATOM 705 O O . LYS A 1 92 ? 11.119 -3.159 -16.477 1.00 88.56 92 LYS A O 1
ATOM 710 N N . LEU A 1 93 ? 9.034 -2.375 -16.218 1.00 88.50 93 LEU A N 1
ATOM 711 C CA . LEU A 1 93 ? 8.767 -3.109 -14.984 1.00 88.50 93 LEU A CA 1
ATOM 712 C C . LEU A 1 93 ? 8.656 -4.614 -15.247 1.00 88.50 93 LEU A C 1
ATOM 714 O O . LEU A 1 93 ? 9.215 -5.414 -14.496 1.00 88.50 93 LEU A O 1
ATOM 718 N N . LYS A 1 94 ? 7.990 -5.000 -16.340 1.00 90.44 94 LYS A N 1
ATOM 719 C CA . LYS A 1 94 ? 7.924 -6.393 -16.792 1.00 90.44 94 LYS A CA 1
ATOM 720 C C . LYS A 1 94 ? 9.311 -6.954 -17.094 1.00 90.44 94 LYS A C 1
ATOM 722 O O . LYS A 1 94 ? 9.630 -8.050 -16.637 1.00 90.44 94 LYS A O 1
ATOM 727 N N . ASP A 1 95 ? 10.154 -6.177 -17.768 1.00 91.94 95 ASP A N 1
ATOM 728 C CA . ASP A 1 95 ? 11.539 -6.556 -18.052 1.00 91.94 95 ASP A CA 1
ATOM 729 C C . ASP A 1 95 ? 12.403 -6.634 -16.784 1.00 91.94 95 ASP A C 1
ATOM 731 O O . ASP A 1 95 ? 13.309 -7.459 -16.710 1.00 91.94 95 ASP A O 1
ATOM 735 N N . ARG A 1 96 ? 12.131 -5.824 -15.756 1.00 92.56 96 ARG A N 1
ATOM 736 C CA . ARG A 1 96 ? 12.839 -5.909 -14.469 1.00 92.56 96 ARG A CA 1
ATOM 737 C C . ARG A 1 96 ? 12.438 -7.147 -13.670 1.00 92.56 96 ARG A C 1
ATOM 739 O O . ARG A 1 96 ? 13.298 -7.864 -13.169 1.00 92.56 96 ARG A O 1
ATOM 746 N N . LEU A 1 97 ? 11.136 -7.380 -13.523 1.00 92.44 97 LEU A N 1
ATOM 747 C CA . LEU A 1 97 ? 10.607 -8.445 -12.668 1.00 92.44 97 LEU A CA 1
ATOM 748 C C . LEU A 1 97 ? 10.668 -9.827 -13.328 1.00 92.44 97 LEU A C 1
ATOM 750 O O . LEU A 1 97 ? 10.676 -10.836 -12.618 1.00 92.44 97 LEU A O 1
ATOM 754 N N . GLN A 1 98 ? 10.727 -9.890 -14.663 1.00 93.62 98 GLN A N 1
ATOM 755 C CA . GLN A 1 98 ? 10.814 -11.131 -15.435 1.00 93.62 98 GLN A CA 1
ATOM 756 C C . GLN A 1 98 ? 9.768 -12.154 -14.947 1.00 93.62 98 GLN A C 1
ATOM 758 O O . GLN A 1 98 ? 8.565 -11.887 -14.954 1.00 93.62 98 GLN A O 1
ATOM 763 N N . ARG A 1 99 ? 10.218 -13.316 -14.459 1.00 94.81 99 ARG A N 1
ATOM 764 C CA . ARG A 1 99 ? 9.375 -14.404 -13.938 1.00 94.81 99 ARG A CA 1
ATOM 765 C C . ARG A 1 99 ? 8.476 -14.001 -12.765 1.00 94.81 99 ARG A C 1
ATOM 767 O O . ARG A 1 99 ? 7.435 -14.618 -12.571 1.00 94.81 99 ARG A O 1
ATOM 774 N N . SER A 1 100 ? 8.863 -12.986 -11.994 1.00 93.56 100 SER A N 1
ATOM 775 C CA . SER A 1 100 ? 8.125 -12.533 -10.811 1.00 93.56 100 SER A CA 1
ATOM 776 C C . SER A 1 100 ? 7.038 -11.511 -11.140 1.00 93.56 100 SER A C 1
ATOM 778 O O . SER A 1 100 ? 6.263 -11.165 -10.257 1.00 93.56 100 SER A O 1
ATOM 780 N N . TYR A 1 101 ? 6.956 -11.031 -12.387 1.00 91.50 101 TYR A N 1
ATOM 781 C CA . TYR A 1 101 ? 6.041 -9.953 -12.773 1.00 91.50 101 TYR A CA 1
ATOM 782 C C . TYR A 1 101 ? 4.577 -10.287 -12.468 1.00 91.50 101 TYR A C 1
ATOM 784 O O . TYR A 1 101 ? 3.896 -9.523 -11.793 1.00 91.50 101 TYR A O 1
ATOM 792 N N . PHE A 1 102 ? 4.111 -11.456 -12.911 1.00 90.56 102 PHE A N 1
ATOM 793 C CA . PHE A 1 102 ? 2.727 -11.875 -12.685 1.00 90.56 102 PHE A CA 1
ATOM 794 C C . PHE A 1 102 ? 2.426 -12.118 -11.205 1.00 90.56 102 PHE A C 1
ATOM 796 O O . PHE A 1 102 ? 1.373 -11.712 -10.733 1.00 90.56 102 PHE A O 1
ATOM 803 N N . GLY A 1 103 ? 3.358 -12.731 -10.468 1.00 94.00 103 GLY A N 1
ATOM 804 C CA . GLY A 1 103 ? 3.192 -12.951 -9.030 1.00 94.00 103 GLY A CA 1
ATOM 805 C C . GLY A 1 103 ? 3.110 -11.640 -8.251 1.00 94.00 103 GLY A C 1
ATOM 806 O O . GLY A 1 103 ? 2.262 -11.501 -7.383 1.00 94.00 103 GLY A O 1
ATOM 807 N N . TYR A 1 104 ? 3.938 -10.656 -8.609 1.00 92.06 104 TYR A N 1
ATOM 808 C CA . TYR A 1 104 ? 3.893 -9.330 -7.999 1.00 92.06 104 TYR A CA 1
ATOM 809 C C . TYR A 1 104 ? 2.562 -8.622 -8.267 1.00 92.06 104 TYR A C 1
ATOM 811 O O . TYR A 1 104 ? 1.952 -8.101 -7.339 1.00 92.06 104 TYR A O 1
ATOM 819 N N . LEU A 1 105 ? 2.086 -8.628 -9.518 1.00 90.75 105 LEU A N 1
ATOM 820 C CA . LEU A 1 105 ? 0.799 -8.012 -9.848 1.00 90.75 105 LEU A CA 1
ATOM 821 C C . LEU A 1 105 ? -0.377 -8.709 -9.163 1.00 90.75 105 LEU A C 1
ATOM 823 O O . LEU A 1 105 ? -1.274 -8.020 -8.694 1.00 90.75 105 LEU A O 1
ATOM 827 N N . GLN A 1 106 ? -0.338 -10.037 -9.028 1.00 93.62 106 GLN A N 1
ATOM 828 C CA . GLN A 1 106 ? -1.346 -10.761 -8.257 1.00 93.62 106 GLN A CA 1
ATOM 829 C C . GLN A 1 106 ? -1.372 -10.292 -6.799 1.00 93.62 106 GLN A C 1
ATOM 831 O O . GLN A 1 106 ? -2.444 -10.033 -6.270 1.00 93.62 106 GLN A O 1
ATOM 836 N N . THR A 1 107 ? -0.209 -10.102 -6.166 1.00 93.81 107 THR A N 1
ATOM 837 C CA . THR A 1 107 ? -0.148 -9.539 -4.810 1.00 93.81 107 THR A CA 1
ATOM 838 C C . THR A 1 107 ? -0.776 -8.145 -4.745 1.00 93.81 107 THR A C 1
ATOM 840 O O . THR A 1 107 ? -1.503 -7.844 -3.804 1.00 93.81 107 THR A O 1
ATOM 843 N N . VAL A 1 108 ? -0.526 -7.288 -5.740 1.00 93.31 108 VAL A N 1
ATOM 844 C CA . VAL A 1 108 ? -1.126 -5.943 -5.812 1.00 93.31 108 VAL A CA 1
ATOM 845 C C . VAL A 1 108 ? -2.650 -6.012 -5.964 1.00 93.31 108 VAL A C 1
ATOM 847 O O . VAL A 1 108 ? -3.365 -5.247 -5.313 1.00 93.31 108 VAL A O 1
ATOM 850 N N . ASP A 1 109 ? -3.154 -6.935 -6.781 1.00 93.00 109 ASP A N 1
ATOM 851 C CA . ASP A 1 109 ? -4.591 -7.172 -6.935 1.00 93.00 109 ASP A CA 1
ATOM 852 C C . ASP A 1 109 ? -5.212 -7.696 -5.628 1.00 93.00 109 ASP A C 1
ATOM 854 O O . ASP A 1 109 ? -6.235 -7.173 -5.182 1.00 93.00 109 ASP A O 1
ATOM 858 N N . ASP A 1 110 ? -4.552 -8.632 -4.940 1.00 94.25 110 ASP A N 1
ATOM 859 C CA . ASP A 1 110 ? -4.995 -9.152 -3.641 1.00 94.25 110 ASP A CA 1
ATOM 860 C C . ASP A 1 110 ? -5.051 -8.035 -2.576 1.00 94.25 110 ASP A C 1
ATOM 862 O O . ASP A 1 110 ? -5.979 -7.970 -1.761 1.00 94.25 110 ASP A O 1
ATOM 866 N N . MET A 1 111 ? -4.086 -7.105 -2.592 1.00 93.44 111 MET A N 1
ATOM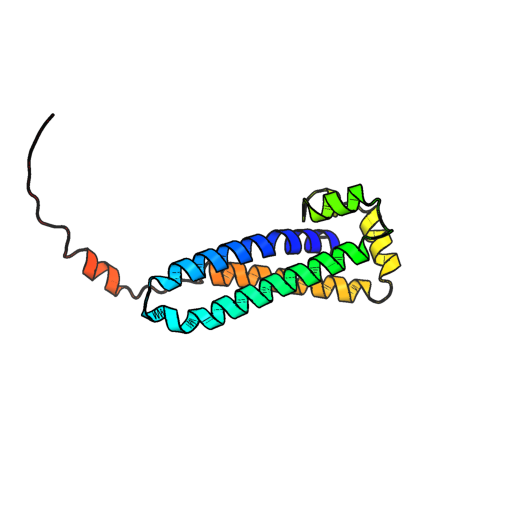 867 C CA . MET A 1 111 ? -4.109 -5.911 -1.738 1.00 93.44 111 MET A CA 1
ATOM 868 C C . MET A 1 111 ? -5.297 -5.003 -2.063 1.00 93.44 111 MET A C 1
ATOM 870 O O . MET A 1 111 ? -5.949 -4.485 -1.151 1.00 93.44 111 MET A O 1
ATOM 874 N N . ASN A 1 112 ? -5.595 -4.803 -3.347 1.00 92.62 112 ASN A N 1
ATOM 875 C CA . ASN A 1 112 ? -6.751 -4.023 -3.774 1.00 92.62 112 ASN A CA 1
ATOM 876 C C . ASN A 1 112 ? -8.067 -4.669 -3.310 1.00 92.62 112 ASN A C 1
ATOM 878 O O . ASN A 1 112 ? -8.930 -3.982 -2.757 1.00 92.62 112 ASN A O 1
ATOM 882 N N . ASP A 1 113 ? -8.194 -5.988 -3.432 1.00 93.38 113 ASP A N 1
ATOM 883 C CA . ASP A 1 113 ? -9.355 -6.736 -2.946 1.00 93.38 113 ASP A CA 1
ATOM 884 C C . ASP A 1 113 ? -9.516 -6.624 -1.424 1.00 93.38 113 ASP A C 1
ATOM 886 O O . ASP A 1 113 ? -10.626 -6.397 -0.923 1.00 93.38 113 ASP A O 1
ATOM 890 N N . ALA A 1 114 ? -8.410 -6.705 -0.676 1.00 91.94 114 ALA A N 1
ATOM 891 C CA . ALA A 1 114 ? -8.405 -6.505 0.770 1.00 91.94 114 ALA A CA 1
ATOM 892 C C . ALA A 1 114 ? -8.843 -5.082 1.156 1.00 91.94 114 ALA A C 1
ATOM 894 O O . ALA A 1 114 ? -9.629 -4.908 2.091 1.00 91.94 114 ALA A O 1
ATOM 895 N N . ILE A 1 115 ? -8.390 -4.064 0.422 1.00 90.50 115 ILE A N 1
ATOM 896 C CA . ILE A 1 115 ? -8.801 -2.665 0.604 1.00 90.50 115 ILE A CA 1
ATOM 897 C C . ILE A 1 115 ? -10.292 -2.488 0.326 1.00 90.50 115 ILE A C 1
ATOM 899 O O . ILE A 1 115 ? -10.986 -1.831 1.106 1.00 90.50 115 ILE A O 1
ATOM 903 N N . GLU A 1 116 ? -10.808 -3.062 -0.758 1.00 90.38 116 GLU A N 1
ATOM 904 C CA . GLU A 1 116 ? -12.231 -2.979 -1.087 1.00 90.38 116 GLU A CA 1
ATOM 905 C C . GLU A 1 116 ? -13.092 -3.694 -0.044 1.00 90.38 116 GLU A C 1
ATOM 907 O O . GLU A 1 116 ? -14.116 -3.159 0.391 1.00 90.38 116 GLU A O 1
ATOM 912 N N . GLU A 1 117 ? -12.653 -4.848 0.456 1.00 90.25 117 GLU A N 1
ATOM 913 C CA . GLU A 1 117 ? -13.311 -5.517 1.577 1.00 90.25 117 GLU A CA 1
ATOM 914 C C . GLU A 1 117 ? -13.261 -4.678 2.859 1.00 90.25 117 GLU A C 1
ATOM 916 O O . GLU A 1 117 ? -14.271 -4.548 3.558 1.00 90.25 117 GLU A O 1
ATOM 921 N N . PHE A 1 118 ? -12.129 -4.036 3.152 1.00 86.88 118 PHE A N 1
ATOM 922 C CA . PHE A 1 118 ? -11.998 -3.134 4.294 1.00 86.88 118 PHE A CA 1
ATOM 923 C C . PHE A 1 118 ? -12.978 -1.963 4.186 1.00 86.88 118 PHE A C 1
ATOM 925 O O . PHE A 1 118 ? -13.706 -1.667 5.137 1.00 86.88 118 PHE A O 1
ATOM 932 N N . LYS A 1 119 ? -13.057 -1.323 3.011 1.00 84.50 119 LYS A N 1
ATOM 933 C CA . LYS A 1 119 ? -14.023 -0.252 2.725 1.00 84.50 119 LYS A CA 1
ATOM 934 C C . LYS A 1 119 ? -15.456 -0.741 2.917 1.00 84.50 119 LYS A C 1
ATOM 936 O O . LYS A 1 119 ? -16.244 -0.031 3.540 1.00 84.50 119 LYS A O 1
ATOM 941 N N . ARG A 1 120 ? -15.804 -1.938 2.425 1.00 86.38 120 ARG A N 1
ATOM 942 C CA . ARG A 1 120 ? -17.136 -2.541 2.618 1.00 86.38 120 ARG A CA 1
ATOM 943 C C . ARG A 1 120 ? -17.455 -2.747 4.098 1.00 86.38 120 ARG A C 1
ATOM 945 O O . ARG A 1 120 ? -18.536 -2.367 4.544 1.00 86.38 120 ARG A O 1
ATOM 952 N N . ARG A 1 121 ? -16.514 -3.286 4.878 1.00 82.75 121 ARG A N 1
ATOM 953 C CA . ARG A 1 121 ? -16.693 -3.525 6.322 1.00 82.75 121 ARG A CA 1
ATOM 954 C C . ARG A 1 121 ? -16.775 -2.238 7.133 1.00 82.75 121 ARG A C 1
ATOM 956 O O . ARG A 1 121 ? -17.613 -2.158 8.024 1.00 82.75 121 ARG A O 1
ATOM 963 N N . LEU A 1 122 ? -15.974 -1.223 6.805 1.00 75.31 122 LEU A N 1
ATOM 964 C CA . LEU A 1 122 ? -16.065 0.106 7.423 1.00 75.31 122 LEU A CA 1
ATOM 965 C C . LEU A 1 122 ? -17.378 0.816 7.093 1.00 75.31 122 LEU A C 1
ATOM 967 O O . LEU A 1 122 ? -17.953 1.468 7.961 1.00 75.31 122 LEU A O 1
ATOM 971 N N . LYS A 1 123 ? -17.856 0.694 5.848 1.00 69.50 123 LYS A N 1
ATOM 972 C CA . LYS A 1 123 ? -19.174 1.203 5.438 1.00 69.50 123 LYS A CA 1
ATOM 973 C C . LYS A 1 123 ? -20.331 0.418 6.062 1.00 69.50 123 LYS A C 1
ATOM 975 O O . LYS A 1 123 ? -21.453 0.903 5.990 1.00 69.50 123 LYS A O 1
ATOM 980 N N . LEU A 1 124 ? -20.026 -0.715 6.707 1.00 48.84 124 LEU A N 1
ATOM 981 C CA . LEU A 1 124 ? -20.926 -1.639 7.389 1.00 48.84 124 LEU A CA 1
ATOM 982 C C . LEU A 1 124 ? -22.025 -2.180 6.453 1.00 48.84 124 LEU A C 1
ATOM 984 O O . LEU A 1 124 ? -22.907 -1.459 5.993 1.00 48.84 124 LEU A O 1
ATOM 988 N N . GLY A 1 125 ? -22.033 -3.502 6.240 1.00 40.31 125 GLY A N 1
ATOM 989 C CA . GLY A 1 125 ? -23.259 -4.216 5.857 1.00 40.31 125 GLY A CA 1
ATOM 990 C C . GLY A 1 125 ? -24.393 -3.885 6.839 1.00 40.31 125 GLY A C 1
ATOM 991 O O . GLY A 1 125 ? -24.101 -3.409 7.941 1.00 40.31 125 GLY A O 1
ATOM 9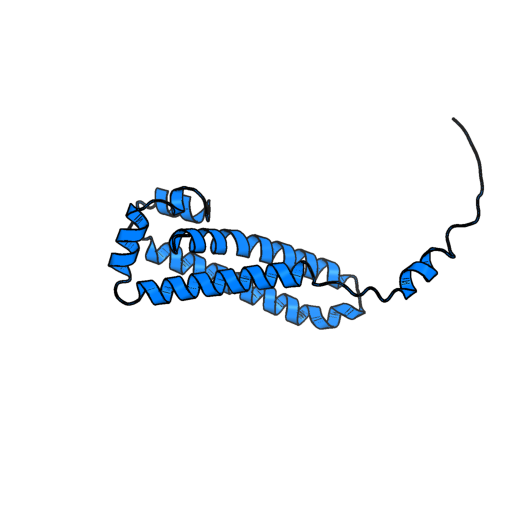92 N N . PRO A 1 126 ? -25.670 -4.076 6.450 1.00 32.12 126 PRO A N 1
ATOM 993 C CA . PRO A 1 126 ? -26.811 -3.478 7.128 1.00 32.12 126 PRO A CA 1
ATOM 994 C C . PRO A 1 126 ? -26.688 -3.675 8.631 1.00 32.12 126 PRO A C 1
ATOM 996 O O . PRO A 1 126 ? -26.789 -4.790 9.142 1.00 32.12 126 PRO A O 1
ATOM 999 N N . VAL A 1 127 ? -26.459 -2.566 9.336 1.00 40.00 127 VAL A N 1
ATOM 1000 C CA . VAL A 1 127 ? -26.695 -2.500 10.766 1.00 40.00 127 VAL A CA 1
ATOM 1001 C C . VAL A 1 127 ? -28.175 -2.809 10.895 1.00 40.00 127 VAL A C 1
ATOM 1003 O O . VAL A 1 127 ? -29.018 -1.942 10.660 1.00 40.00 127 VAL A O 1
ATOM 1006 N N . GLN A 1 128 ? -28.499 -4.060 11.211 1.00 40.12 128 GLN A N 1
ATOM 1007 C CA . GLN A 1 128 ? -29.788 -4.434 11.762 1.00 40.12 128 GLN A CA 1
ATOM 1008 C C . GLN A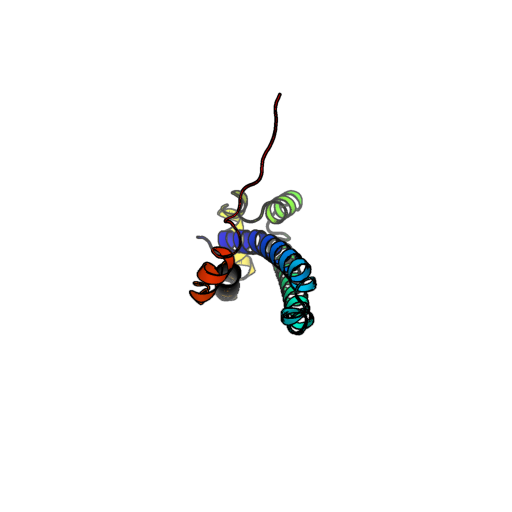 1 128 ? -29.865 -3.711 13.100 1.00 40.12 128 GLN A C 1
ATOM 1010 O O . GLN A 1 128 ? -29.549 -4.234 14.164 1.00 40.12 128 GLN A O 1
ATOM 1015 N N . ARG A 1 129 ? -30.218 -2.425 13.019 1.00 40.75 129 ARG A N 1
ATOM 1016 C CA . ARG A 1 129 ? -30.799 -1.685 14.116 1.00 40.75 129 ARG A CA 1
ATOM 1017 C C . ARG A 1 129 ? -32.007 -2.524 14.480 1.00 40.75 129 ARG A C 1
ATOM 1019 O O . ARG A 1 129 ? -32.985 -2.529 13.735 1.00 40.75 129 ARG A O 1
ATOM 1026 N N . HIS A 1 130 ? -31.904 -3.284 15.566 1.00 42.00 130 HIS A N 1
ATOM 1027 C CA . HIS A 1 130 ? -33.084 -3.827 16.212 1.00 42.00 130 HIS A CA 1
ATOM 1028 C C . HIS A 1 130 ? -34.101 -2.685 16.276 1.00 42.00 130 HIS A C 1
ATOM 1030 O O . HIS A 1 130 ? -33.792 -1.597 16.769 1.00 42.00 130 HIS A O 1
ATOM 1036 N N . GLN A 1 131 ? -35.270 -2.920 15.682 1.00 42.75 131 GLN A N 1
ATOM 1037 C CA . GLN A 1 131 ? -36.333 -1.938 15.467 1.00 42.75 131 GLN A CA 1
ATOM 1038 C C . GLN A 1 131 ? -36.852 -1.291 16.765 1.00 42.75 131 GLN A C 1
ATOM 1040 O O . GLN A 1 131 ? -37.605 -0.335 16.691 1.00 42.75 131 GLN A O 1
ATOM 1045 N N . HIS A 1 132 ? -36.370 -1.707 17.935 1.00 43.84 132 HIS A N 1
ATOM 1046 C CA . HIS A 1 132 ? -36.811 -1.239 19.247 1.00 43.84 132 HIS A CA 1
ATOM 1047 C C . HIS A 1 132 ? -36.202 0.087 19.733 1.00 43.84 132 HIS A C 1
ATOM 1049 O O . HIS A 1 132 ? -36.530 0.535 20.824 1.00 43.84 132 HIS A O 1
ATOM 1055 N N . LEU A 1 133 ? -35.318 0.738 18.966 1.00 42.09 133 LEU A N 1
ATOM 1056 C CA . LEU A 1 133 ? -34.759 2.049 19.352 1.00 42.09 133 LEU A CA 1
ATOM 1057 C C . LEU A 1 133 ? -35.488 3.245 18.722 1.00 42.09 133 LEU A C 1
ATOM 1059 O O . LEU A 1 133 ? -35.194 4.381 19.080 1.00 42.09 133 LEU A O 1
ATOM 1063 N N . LYS A 1 134 ? -36.436 3.003 17.804 1.00 39.59 134 LYS A N 1
ATOM 1064 C CA . LYS A 1 134 ? -37.337 4.055 17.303 1.00 39.59 134 LYS A CA 1
ATOM 1065 C C . LYS A 1 134 ? -38.449 4.357 18.308 1.00 39.59 134 LYS A C 1
ATOM 1067 O O . LYS A 1 134 ? -38.738 5.526 18.533 1.00 39.59 134 LYS A O 1
ATOM 1072 N N . ASP A 1 135 ? -38.950 3.329 18.987 1.00 40.69 135 ASP A N 1
ATOM 1073 C CA . ASP A 1 135 ? -40.034 3.471 19.963 1.00 40.69 135 ASP A CA 1
ATOM 1074 C C . ASP A 1 135 ? -39.598 4.298 21.191 1.00 40.69 135 ASP A C 1
ATOM 1076 O O . ASP A 1 135 ? -40.362 5.105 21.699 1.00 40.69 135 ASP A O 1
ATOM 1080 N N . ALA A 1 136 ? -38.327 4.206 21.606 1.00 41.78 136 ALA A N 1
ATOM 1081 C CA . ALA A 1 136 ? -37.819 4.909 22.792 1.00 41.78 136 ALA A CA 1
ATOM 1082 C C . ALA A 1 136 ? -37.509 6.409 22.591 1.00 41.78 136 ALA A C 1
ATOM 1084 O O . ALA A 1 136 ? -37.278 7.115 23.569 1.00 41.78 136 ALA A O 1
ATOM 1085 N N . ILE A 1 137 ? -37.457 6.902 21.348 1.00 43.16 137 ILE A N 1
ATOM 1086 C CA . ILE A 1 137 ? -37.205 8.329 21.054 1.00 43.16 137 ILE A CA 1
ATOM 1087 C C . ILE A 1 137 ? -38.524 9.069 20.792 1.00 43.16 137 ILE A C 1
ATOM 1089 O O . ILE A 1 137 ? -38.606 10.276 20.999 1.00 43.16 137 ILE A O 1
ATOM 1093 N N . GLN A 1 138 ? -39.580 8.348 20.412 1.00 45.41 138 GLN A N 1
ATOM 1094 C CA . GLN A 1 138 ? -40.881 8.939 20.104 1.00 45.41 138 GLN A CA 1
ATOM 1095 C C . GLN A 1 138 ? -41.707 9.292 21.356 1.00 45.41 138 GLN A C 1
ATOM 1097 O O . GLN A 1 138 ? -42.595 10.136 21.269 1.00 45.41 138 GLN A O 1
ATOM 1102 N N . ASP A 1 139 ? -41.356 8.739 22.521 1.00 39.50 139 ASP A N 1
ATOM 1103 C CA . ASP A 1 139 ? -42.014 9.034 23.803 1.00 39.50 139 ASP A CA 1
ATOM 1104 C C . ASP A 1 139 ? -41.510 10.317 24.498 1.00 39.50 139 ASP A C 1
ATOM 1106 O O . ASP A 1 139 ? -42.107 10.748 25.483 1.00 39.50 139 ASP A O 1
ATOM 1110 N N . PHE A 1 140 ? -40.428 10.951 24.019 1.00 38.66 140 PHE A N 1
ATOM 1111 C CA . PHE A 1 140 ? -39.819 12.102 24.715 1.00 38.66 140 PHE A CA 1
ATOM 1112 C C . PHE A 1 140 ? -40.093 13.476 24.076 1.00 38.66 140 PHE A C 1
ATOM 1114 O O . PHE A 1 140 ? -39.785 14.499 24.680 1.00 38.66 140 PHE A O 1
ATOM 1121 N N . GLU A 1 141 ? -40.715 13.542 22.895 1.00 37.62 141 GLU A N 1
ATOM 1122 C CA . GLU A 1 141 ? -40.980 14.812 22.194 1.00 37.62 141 GLU A CA 1
ATOM 1123 C C . GLU A 1 141 ? -42.474 15.092 21.989 1.00 37.62 141 GLU A C 1
ATOM 1125 O O . GLU A 1 141 ? -42.915 15.436 20.898 1.00 37.62 141 GLU A O 1
ATOM 1130 N N . VAL A 1 142 ? -43.276 15.017 23.055 1.00 42.53 142 VAL A N 1
ATOM 1131 C CA . VAL A 1 142 ? -44.519 15.800 23.119 1.00 42.53 142 VAL A CA 1
ATOM 1132 C C . VAL A 1 142 ? -44.723 16.333 24.536 1.00 42.53 142 VAL A C 1
ATOM 1134 O O . VAL A 1 142 ? -45.391 15.707 25.350 1.00 42.53 142 VAL A O 1
ATOM 1137 N N . GLN A 1 143 ? -44.220 17.541 24.809 1.00 33.97 143 GLN A N 1
ATOM 1138 C CA . GLN A 1 143 ? -45.081 18.580 25.383 1.00 33.97 143 GLN A CA 1
ATOM 1139 C C . GLN A 1 143 ? -44.521 20.003 25.177 1.00 33.97 143 GLN A C 1
ATOM 1141 O O . GLN A 1 143 ? -43.313 20.207 25.290 1.00 33.97 143 GLN A O 1
ATOM 1146 N N . PRO A 1 144 ? -45.382 20.990 24.855 1.00 50.12 144 PRO A N 1
ATOM 1147 C CA . PRO A 1 144 ? -44.983 22.262 24.258 1.00 50.12 144 PRO A CA 1
ATOM 1148 C C . PRO A 1 144 ? -45.173 23.437 25.223 1.00 50.12 144 PRO A C 1
ATOM 1150 O O . PRO A 1 144 ? -46.280 23.644 25.709 1.00 50.12 144 PRO A O 1
ATOM 1153 N N . GLN A 1 145 ? -44.156 24.267 25.446 1.00 35.12 145 GLN A N 1
ATOM 1154 C CA . GLN A 1 145 ? -44.311 25.583 26.089 1.00 35.12 145 GLN A CA 1
ATOM 1155 C C . GLN A 1 145 ? -43.197 26.486 25.540 1.00 35.12 145 GLN A C 1
ATOM 1157 O O . GLN A 1 145 ? -42.027 26.208 25.753 1.00 35.12 145 GLN A O 1
ATOM 1162 N N . LEU A 1 146 ? -43.465 27.418 24.627 1.00 37.97 146 LEU A N 1
ATOM 1163 C CA . LEU A 1 146 ? -44.200 28.687 24.747 1.00 37.97 146 LEU A CA 1
ATOM 1164 C C . LEU A 1 146 ? -43.189 29.832 24.598 1.00 37.97 146 LEU A C 1
ATOM 1166 O O . LEU A 1 146 ? -42.104 29.792 25.163 1.00 37.97 146 LEU A O 1
ATOM 1170 N N . ALA A 1 147 ? -43.665 30.879 23.929 1.00 34.12 147 ALA A N 1
ATOM 1171 C CA . ALA A 1 147 ? -43.293 32.278 24.122 1.00 34.12 147 ALA A CA 1
ATOM 1172 C C . ALA A 1 147 ? -42.193 32.895 23.229 1.00 34.12 147 ALA A C 1
ATOM 1174 O O . ALA A 1 147 ? -40.999 32.709 23.421 1.00 34.12 147 ALA A O 1
ATOM 1175 N N . CYS A 1 148 ? -42.703 33.805 22.388 1.00 29.44 148 CYS A N 1
ATOM 1176 C CA . CYS A 1 148 ? -42.214 35.171 22.161 1.00 29.44 148 CYS A CA 1
ATOM 1177 C C . CYS A 1 148 ? -41.075 35.361 21.139 1.00 29.44 148 CYS A C 1
ATOM 1179 O O . CYS A 1 148 ? -39.967 34.887 21.326 1.00 29.44 148 CYS A O 1
ATOM 1181 N N . VAL A 1 149 ? -41.361 35.962 19.967 1.00 43.47 149 VAL A N 1
ATOM 1182 C CA . VAL A 1 149 ? -41.385 37.433 19.720 1.00 43.47 149 VAL A CA 1
ATOM 1183 C C . VAL A 1 149 ? -39.964 37.979 19.942 1.00 43.47 149 VAL A C 1
ATOM 1185 O O . VAL A 1 149 ? -39.498 37.983 21.073 1.00 43.47 149 VAL A O 1
ATOM 1188 N N . ARG A 1 150 ? -39.210 38.436 18.940 1.00 39.66 150 ARG A N 1
ATOM 1189 C CA . ARG A 1 150 ? -39.540 39.375 17.861 1.00 39.66 150 ARG A CA 1
ATOM 1190 C C . ARG A 1 150 ? -38.430 39.355 16.812 1.00 39.66 150 ARG A C 1
ATOM 1192 O O . ARG A 1 150 ? -37.276 39.104 17.223 1.00 39.66 150 ARG A O 1
#

Radius of gyration: 23.27 Å; chains: 1; bounding box: 61×54×49 Å

Secondary structure (DSSP, 8-state):
--HHHHHHHHHHHHHHHHHHHHHHHHHHTT-TTTGGGHHHHHHHHHHHHHHHHHHHHHHHHHHBTTB-HHHHHHHHHSTTSGGGG-HHHHHHHHHHHGGGHHHHHHHHHHHHHHHHHHHHHHT-S-----THHHHHHHTSS---------

pLDDT: mean 78.85, std 19.35, range [29.44, 96.75]

Sequence (150 aa):
MSGIEVAGLVLGAIPILVSALEAFIKGVSTIKKLMRYKTELKNLLRALITEYDIFRNSCEELLEGLAPASRIAQLLQCPGGEAWKEPPIERKLKDRLQRSYFGYLQTVDDMNDAIEEFKRRLKLGPVQRHQHLKDAIQDFEVQPQLACVR

Organism: NCBI:txid404692

Foldseek 3Di:
DQLLLLLLVLLVLLVVLLVLLVVVLVVLVVPPVSVVCSVVSVVVSVVSVVVSVVSLVVQLVLCVPQDDPVLSVVCNVRRSDPSSVDPSSSVSSCVVCPVCSVVVSVVSVVSSVVSVVSVDVSVPDDPPPVPVVVVVVVVPPDDDDDDDDD